Protein AF-A0ABD3BS57-F1 (afdb_monomer_lite)

Foldseek 3Di:
DVVVVVVVVVVPDPDPVVVVVVVPDDDDDDPDDDDDDDDDDDDDDPPPDPDPDDPDPPPPDDAAFPDKDKDWAFQQFWKAFPPPRDIDHSRDIWIKIWTAGPPPDPPDDRIWIWTADPPPRFIWTWDDDDDSYIDTDDRIDTDDPDPPPPPPPPDDDDDDDPDDDDD

Structure (mmCIF, N/CA/C/O backbone):
data_AF-A0ABD3BS57-F1
#
_entry.id   AF-A0ABD3BS57-F1
#
loop_
_atom_site.group_PDB
_atom_site.id
_atom_site.type_symbol
_atom_site.label_atom_id
_atom_site.label_alt_id
_atom_site.label_comp_id
_atom_site.label_asym_id
_atom_site.label_entity_id
_atom_site.label_seq_id
_atom_site.pdbx_PDB_ins_code
_atom_site.Cartn_x
_atom_site.Cartn_y
_atom_site.Cartn_z
_atom_site.o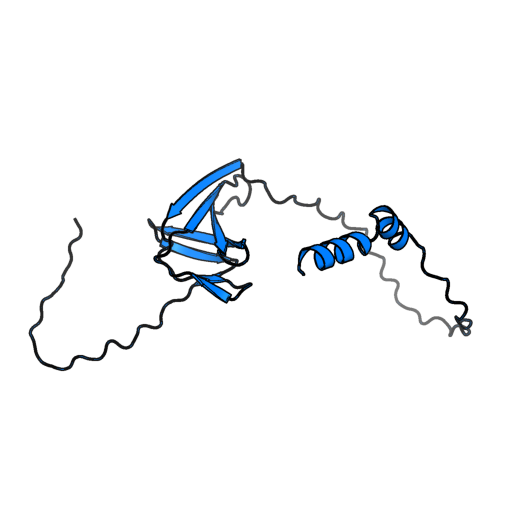ccupancy
_atom_site.B_iso_or_equiv
_atom_site.auth_seq_id
_atom_site.auth_comp_id
_atom_site.auth_asym_id
_atom_site.auth_atom_id
_atom_site.pdbx_PDB_model_num
ATOM 1 N N . MET A 1 1 ? -37.950 -23.819 -14.844 1.00 61.94 1 MET A N 1
ATOM 2 C CA . MET A 1 1 ? -37.320 -24.702 -13.832 1.00 61.94 1 MET A CA 1
ATOM 3 C C . MET A 1 1 ? -36.664 -23.919 -12.693 1.00 61.94 1 MET A C 1
ATOM 5 O O . MET A 1 1 ? -36.865 -24.321 -11.558 1.00 61.94 1 MET A O 1
ATOM 9 N N . LEU A 1 2 ? -35.984 -22.790 -12.949 1.00 64.81 2 LEU A N 1
ATOM 10 C CA . LEU A 1 2 ? -35.309 -21.988 -11.910 1.00 64.81 2 LEU A CA 1
ATOM 11 C C . LEU A 1 2 ? -36.218 -21.403 -10.807 1.00 64.81 2 LEU A C 1
ATOM 13 O O . LEU A 1 2 ? -35.821 -21.381 -9.646 1.00 64.81 2 LEU A O 1
ATOM 17 N N . GLU A 1 3 ? -37.434 -20.954 -11.127 1.00 64.06 3 GLU A N 1
ATOM 18 C CA . GLU A 1 3 ? -38.304 -20.292 -10.134 1.00 64.06 3 GLU A CA 1
ATOM 19 C C . GLU A 1 3 ? -38.760 -21.236 -9.012 1.00 64.06 3 GLU A C 1
ATOM 21 O O . GLU A 1 3 ? -38.748 -20.866 -7.840 1.00 64.06 3 GLU A O 1
ATOM 26 N N . ARG A 1 4 ? -39.049 -22.502 -9.346 1.00 71.88 4 ARG A N 1
ATOM 27 C CA . ARG A 1 4 ? -39.430 -23.524 -8.355 1.00 71.88 4 ARG A CA 1
ATOM 28 C C . ARG A 1 4 ? -38.291 -23.868 -7.394 1.00 71.88 4 ARG A C 1
ATOM 30 O O . ARG A 1 4 ? -38.541 -24.248 -6.253 1.00 71.88 4 ARG A O 1
ATOM 37 N N . GLU A 1 5 ? -37.046 -23.740 -7.839 1.00 69.44 5 GLU A N 1
ATOM 38 C CA . GLU A 1 5 ? -35.872 -24.041 -7.018 1.00 69.44 5 GLU A CA 1
ATOM 39 C C . GLU A 1 5 ? -35.541 -22.894 -6.052 1.00 69.44 5 GLU A C 1
ATOM 41 O O . GLU A 1 5 ? -35.160 -23.126 -4.901 1.00 69.44 5 GLU A O 1
ATOM 46 N N . MET A 1 6 ? -35.787 -21.652 -6.478 1.00 67.69 6 MET A N 1
ATOM 47 C CA . MET A 1 6 ? -35.648 -20.467 -5.631 1.00 67.69 6 MET A CA 1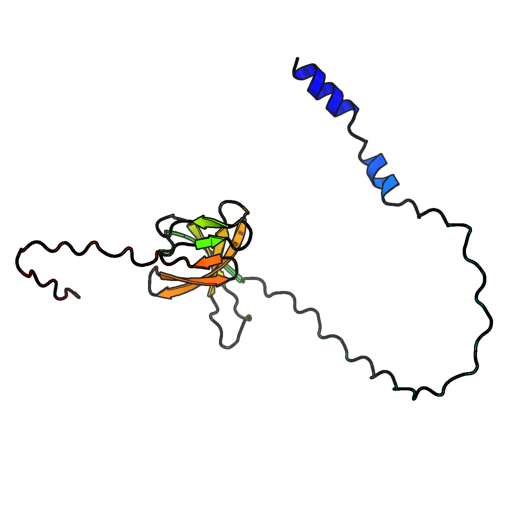
ATOM 48 C C . MET A 1 6 ? -36.701 -20.440 -4.511 1.00 67.69 6 MET A C 1
ATOM 50 O O . MET A 1 6 ? -36.386 -20.118 -3.364 1.00 67.69 6 MET A O 1
ATOM 54 N N . GLU A 1 7 ? -37.933 -20.856 -4.813 1.00 72.00 7 GLU A N 1
ATOM 55 C CA . GLU A 1 7 ? -39.025 -20.927 -3.837 1.00 72.00 7 GLU A CA 1
ATOM 56 C C . GLU A 1 7 ? -38.810 -22.034 -2.791 1.00 72.00 7 GLU A C 1
ATOM 58 O O . GLU A 1 7 ? -39.087 -21.836 -1.604 1.00 72.00 7 GLU A O 1
ATOM 63 N N . ARG A 1 8 ? -38.201 -23.164 -3.187 1.00 72.56 8 ARG A N 1
ATOM 64 C CA . ARG A 1 8 ? -37.806 -24.225 -2.246 1.00 72.56 8 ARG A CA 1
ATOM 65 C C . ARG A 1 8 ? -36.747 -23.738 -1.252 1.00 72.56 8 ARG A C 1
ATOM 67 O O . ARG A 1 8 ? -36.901 -23.937 -0.050 1.00 72.56 8 ARG A O 1
ATOM 74 N N . ARG A 1 9 ? -35.728 -23.010 -1.729 1.00 65.19 9 ARG A N 1
ATOM 75 C CA . ARG A 1 9 ? -34.681 -22.421 -0.870 1.00 65.19 9 ARG A CA 1
ATOM 76 C C . ARG A 1 9 ? -35.212 -21.366 0.100 1.00 65.19 9 ARG A C 1
ATOM 78 O O . ARG A 1 9 ? -34.692 -21.250 1.206 1.00 65.19 9 ARG A O 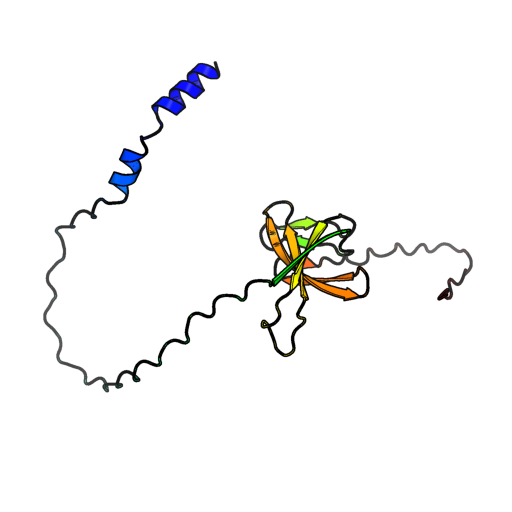1
ATOM 85 N N . ASN A 1 10 ? -36.238 -20.607 -0.285 1.00 65.62 10 ASN A N 1
ATOM 86 C CA . ASN A 1 10 ? -36.851 -19.626 0.612 1.00 65.62 10 ASN A CA 1
ATOM 87 C C . ASN A 1 10 ? -37.720 -20.272 1.703 1.00 65.62 10 ASN A C 1
ATOM 89 O O . ASN A 1 10 ? -37.791 -19.724 2.800 1.00 65.62 10 ASN A O 1
ATOM 93 N N . ARG A 1 11 ? -38.321 -21.445 1.452 1.00 67.81 11 ARG A N 1
ATOM 94 C CA . ARG A 1 11 ? -39.027 -22.230 2.486 1.00 67.81 11 ARG A CA 1
ATOM 95 C C . ARG A 1 11 ? -38.091 -22.910 3.482 1.00 67.81 11 ARG A C 1
ATOM 97 O O . ARG A 1 11 ? -38.467 -23.086 4.634 1.00 67.81 11 ARG A O 1
ATOM 104 N N . GLU A 1 12 ? -36.887 -23.273 3.050 1.00 64.94 12 GLU A N 1
ATOM 105 C CA . GLU A 1 12 ? -35.883 -23.941 3.889 1.00 64.94 12 GLU A CA 1
ATOM 106 C C . GLU A 1 12 ? -35.038 -22.960 4.724 1.00 64.94 12 GLU A C 1
ATOM 108 O O . GLU A 1 12 ? -34.185 -23.393 5.498 1.00 64.94 12 GLU A O 1
ATOM 113 N N . ARG A 1 13 ? -35.255 -21.639 4.611 1.00 62.19 13 ARG A N 1
ATOM 114 C CA . ARG A 1 13 ? -34.547 -20.657 5.442 1.00 62.19 13 ARG A CA 1
ATOM 115 C C . ARG A 1 13 ? -35.076 -20.699 6.881 1.00 62.19 13 ARG A C 1
ATOM 117 O O . ARG A 1 13 ? -36.223 -20.309 7.108 1.00 62.19 13 ARG A O 1
ATOM 124 N N . PRO A 1 14 ? -34.260 -21.111 7.869 1.00 59.12 14 PRO A N 1
ATOM 125 C CA . PRO A 1 14 ? -34.670 -21.052 9.262 1.00 59.12 14 PRO A CA 1
ATOM 126 C C . PRO A 1 14 ? -34.936 -19.594 9.646 1.00 59.12 14 PRO A C 1
ATOM 128 O O . PRO A 1 14 ? -34.143 -18.696 9.354 1.00 59.12 14 PRO A O 1
ATOM 131 N N . SER A 1 15 ? -36.082 -19.356 10.284 1.00 64.75 15 SER A N 1
ATOM 132 C CA . SER A 1 15 ? -36.450 -18.042 10.813 1.00 64.75 15 SER A CA 1
ATOM 133 C C . SER A 1 15 ? -35.339 -17.508 11.721 1.00 64.75 15 SER A C 1
ATOM 135 O O . SER A 1 15 ? -34.775 -18.256 12.520 1.00 64.75 15 SER A O 1
ATOM 137 N N . ALA A 1 16 ? -35.059 -16.202 11.652 1.00 58.75 16 ALA A N 1
ATOM 138 C CA . ALA A 1 16 ? -34.056 -15.530 12.487 1.00 58.75 16 ALA A CA 1
ATOM 139 C C . ALA A 1 16 ? -34.251 -15.789 13.996 1.00 58.75 16 ALA A C 1
ATOM 141 O O . ALA A 1 16 ? -33.296 -15.754 14.768 1.00 58.75 16 ALA A O 1
ATOM 142 N N . ARG A 1 17 ? -35.481 -16.123 14.408 1.00 56.62 17 ARG A N 1
ATOM 143 C CA . ARG A 1 17 ? -35.826 -16.506 15.780 1.00 56.62 17 ARG A CA 1
ATOM 144 C C . ARG A 1 17 ? -35.261 -17.878 16.188 1.00 56.62 17 ARG A C 1
ATOM 146 O O . ARG A 1 17 ? -34.825 -18.029 17.320 1.00 56.62 17 ARG A O 1
ATOM 153 N N . SER A 1 18 ? -35.184 -18.832 15.256 1.00 60.78 18 SER A N 1
ATOM 154 C CA . SER A 1 18 ? -34.654 -20.189 15.483 1.00 60.78 18 SER A CA 1
ATOM 155 C C . SER A 1 18 ? -33.126 -20.213 15.621 1.00 60.78 18 SER A C 1
ATOM 157 O O . SER A 1 18 ? -32.591 -20.980 16.419 1.00 60.78 18 SER A O 1
ATOM 159 N N . LEU A 1 19 ? -32.417 -19.328 14.912 1.00 59.03 19 LEU A N 1
ATOM 160 C CA . LEU A 1 19 ? -30.963 -19.179 15.056 1.00 59.03 19 LEU A CA 1
ATOM 161 C C . LEU A 1 19 ? -30.567 -18.564 16.408 1.00 59.03 19 LEU A C 1
ATOM 163 O O . LEU A 1 19 ? -29.531 -18.919 16.965 1.00 59.03 19 LEU A O 1
ATOM 167 N N . PHE A 1 20 ? -31.397 -17.673 16.957 1.00 58.06 20 PHE A N 1
ATOM 168 C CA . PHE A 1 20 ? -31.132 -17.042 18.251 1.00 58.06 20 PHE A CA 1
ATOM 169 C C . PHE A 1 20 ? -31.304 -18.023 19.424 1.00 58.06 20 PHE A C 1
ATOM 171 O O . PHE A 1 20 ? -30.524 -17.990 20.373 1.00 58.06 20 PHE A O 1
ATOM 178 N N . GLU A 1 21 ? -32.269 -18.941 19.338 1.00 57.12 21 GLU A N 1
ATOM 179 C CA . GLU A 1 21 ? -32.529 -19.976 20.354 1.00 57.12 21 GLU A CA 1
ATOM 180 C C . GLU A 1 21 ? -31.427 -21.055 20.402 1.00 57.12 21 GLU A C 1
ATOM 182 O O . GLU A 1 21 ? -31.052 -21.525 21.480 1.00 57.12 21 GLU A O 1
ATOM 187 N N . ALA A 1 22 ? -30.828 -21.384 19.251 1.00 59.09 22 ALA A N 1
ATOM 188 C CA . ALA A 1 22 ? -29.729 -22.348 19.164 1.00 59.09 22 ALA A CA 1
ATOM 189 C C . ALA A 1 22 ? -28.422 -21.848 19.814 1.00 59.09 22 ALA A C 1
ATOM 191 O O . ALA A 1 22 ? -27.638 -22.651 20.312 1.00 59.09 22 ALA A O 1
ATOM 192 N N . LEU A 1 23 ? -28.193 -20.531 19.848 1.00 60.06 23 LEU A N 1
ATOM 193 C CA . LEU A 1 23 ? -26.978 -19.932 20.419 1.00 60.06 23 LEU A CA 1
ATOM 194 C C . LEU A 1 23 ? -27.027 -19.754 21.945 1.00 60.06 23 LEU A C 1
ATOM 196 O O . LEU A 1 23 ? -25.983 -19.561 22.561 1.00 60.06 23 LEU A O 1
ATOM 200 N N . HIS A 1 24 ? -28.212 -19.832 22.559 1.00 58.88 24 HIS A N 1
ATOM 201 C CA . HIS A 1 24 ? -28.407 -19.561 23.992 1.00 58.88 24 HIS A CA 1
ATOM 202 C C . HIS A 1 24 ? -28.835 -20.790 24.804 1.00 58.88 24 HIS A C 1
ATOM 204 O O . HIS A 1 24 ? -29.165 -20.674 25.984 1.00 58.88 24 HIS A O 1
ATOM 210 N N . SER A 1 25 ? -28.813 -21.976 24.197 1.00 50.12 25 SER A N 1
ATOM 211 C CA . SER A 1 25 ? -29.087 -23.222 24.910 1.00 50.12 25 SER A CA 1
ATOM 212 C C . SER A 1 25 ? -27.858 -23.640 25.735 1.00 50.12 25 SER A C 1
ATOM 214 O O . SER A 1 25 ? -26.778 -23.810 25.164 1.00 50.12 25 SER A O 1
ATOM 216 N N . PRO A 1 26 ? -27.970 -23.817 27.066 1.00 62.12 26 PRO A N 1
ATOM 217 C CA . PRO A 1 26 ? -26.869 -24.338 27.866 1.00 62.12 26 PRO A CA 1
ATOM 218 C C . PRO A 1 26 ? -26.561 -25.787 27.451 1.00 62.12 26 PRO A C 1
ATOM 220 O O . PRO A 1 26 ? -27.486 -26.551 27.160 1.00 62.12 26 PRO A O 1
ATOM 223 N N . PRO A 1 27 ? -25.282 -26.201 27.428 1.00 61.31 27 PRO A N 1
ATOM 224 C CA . PRO A 1 27 ? -24.927 -27.562 27.054 1.00 61.31 27 PRO A CA 1
ATOM 225 C C . PRO A 1 27 ? -25.526 -28.570 28.050 1.00 61.31 27 PRO A C 1
ATOM 227 O O . PRO A 1 27 ? -25.583 -28.290 29.255 1.00 61.31 27 PRO A O 1
ATOM 230 N N . PRO A 1 28 ? -25.954 -29.757 27.585 1.00 55.53 28 PRO A N 1
ATOM 231 C CA . PRO A 1 28 ? -26.477 -30.788 28.468 1.00 55.53 28 PRO A CA 1
ATOM 232 C C . PRO A 1 28 ? -25.402 -31.211 29.476 1.00 55.53 28 PRO A C 1
ATOM 234 O O . PRO A 1 28 ? -24.265 -31.525 29.118 1.00 55.53 28 PRO A O 1
ATOM 237 N N . ARG A 1 29 ? -25.766 -31.219 30.764 1.00 52.78 29 ARG A N 1
ATOM 238 C CA . ARG A 1 29 ? -24.913 -31.748 31.834 1.00 52.78 29 ARG A CA 1
ATOM 239 C C . ARG A 1 29 ? -24.688 -33.237 31.599 1.00 52.78 29 ARG A C 1
ATOM 241 O O . ARG A 1 29 ? -25.622 -34.027 31.670 1.00 52.78 29 ARG A O 1
ATOM 248 N N . ASN A 1 30 ? -23.437 -33.599 31.355 1.00 49.47 30 ASN A N 1
ATOM 249 C CA . ASN A 1 30 ? -22.989 -34.975 31.199 1.00 49.47 30 ASN A CA 1
ATOM 250 C C . ASN A 1 30 ? -23.008 -35.696 32.570 1.00 49.47 30 ASN A C 1
ATOM 252 O O . ASN A 1 30 ? -22.286 -35.265 33.475 1.00 49.47 30 ASN A O 1
ATOM 256 N N . PRO A 1 31 ? -23.810 -36.758 32.780 1.00 52.06 31 PRO A N 1
ATOM 257 C CA . PRO A 1 31 ? -23.892 -37.455 34.058 1.00 52.06 31 PRO A CA 1
ATOM 258 C C . PRO A 1 31 ? -22.871 -38.598 34.115 1.00 52.06 31 PRO A C 1
ATOM 260 O O . PRO A 1 31 ? -23.240 -39.764 34.175 1.00 52.06 31 PRO A O 1
ATOM 263 N N . ALA A 1 32 ? -21.577 -38.280 34.076 1.00 55.12 32 ALA A N 1
ATOM 264 C CA . ALA A 1 32 ? -20.520 -39.253 34.358 1.00 55.12 32 ALA A CA 1
ATOM 265 C C . ALA A 1 32 ? -19.175 -38.548 34.587 1.00 55.12 32 ALA A C 1
ATOM 267 O O . ALA A 1 32 ? -18.366 -38.414 33.673 1.00 55.12 32 ALA A O 1
ATOM 268 N N . GLN A 1 33 ? -18.902 -38.123 35.822 1.00 54.06 33 GLN A N 1
ATOM 269 C CA . GLN A 1 33 ? -17.517 -37.978 36.272 1.00 54.06 33 GLN A CA 1
ATOM 270 C C . GLN A 1 33 ? -17.288 -38.857 37.507 1.00 54.06 33 GLN A C 1
ATOM 272 O O . GLN A 1 33 ? -18.015 -38.719 38.495 1.00 54.06 33 GLN A O 1
ATOM 277 N N . PRO A 1 34 ? -16.315 -39.785 37.470 1.00 51.56 34 PRO A N 1
ATOM 278 C CA . PRO A 1 34 ? -15.960 -40.592 38.627 1.00 51.56 34 PRO A CA 1
ATOM 279 C C . PRO A 1 34 ? -15.277 -39.740 39.706 1.00 51.56 34 PRO A C 1
ATOM 281 O O . PRO A 1 34 ? -14.530 -38.805 39.421 1.00 51.56 34 PRO A O 1
ATOM 284 N N . ARG A 1 35 ? -15.560 -40.087 40.968 1.00 58.47 35 ARG A N 1
ATOM 285 C CA . ARG A 1 35 ? -15.052 -39.432 42.183 1.00 58.47 35 ARG A CA 1
ATOM 286 C C . ARG A 1 35 ? -13.520 -39.264 42.173 1.00 58.47 35 ARG A C 1
ATOM 288 O O . ARG A 1 35 ? -12.818 -40.198 41.779 1.00 58.47 35 ARG A O 1
ATOM 295 N N . PRO A 1 36 ? -12.982 -38.151 42.705 1.00 50.16 36 PRO A N 1
ATOM 296 C CA . PRO A 1 36 ? -11.545 -38.001 42.901 1.00 50.16 36 PRO A CA 1
ATOM 297 C C . PRO A 1 36 ? -11.030 -38.969 43.981 1.00 50.16 36 PRO A C 1
ATOM 299 O O . PRO A 1 36 ? -11.643 -39.136 45.037 1.00 50.16 36 PRO A O 1
ATOM 302 N N . ARG A 1 37 ? -9.894 -39.616 43.692 1.00 60.47 37 ARG A N 1
ATOM 303 C CA . ARG A 1 37 ? -9.143 -40.488 44.612 1.00 60.47 37 ARG A CA 1
ATOM 304 C C . ARG A 1 37 ? -8.463 -39.683 45.739 1.00 60.47 37 ARG A C 1
ATOM 306 O O . ARG A 1 37 ? -8.250 -38.480 45.579 1.00 60.47 37 ARG A O 1
ATOM 313 N N . PRO A 1 38 ? -8.115 -40.331 46.869 1.00 47.34 38 PRO A N 1
ATOM 314 C CA . PRO A 1 38 ? -7.515 -39.657 48.016 1.00 47.34 38 PRO A CA 1
ATOM 315 C C . PRO A 1 38 ? -6.118 -39.097 47.711 1.00 47.34 38 PRO A C 1
ATOM 317 O O . PRO A 1 38 ? -5.336 -39.690 46.970 1.00 47.34 38 PRO A O 1
ATOM 320 N N . ARG A 1 39 ? -5.851 -37.923 48.295 1.00 48.78 39 ARG A N 1
ATOM 321 C CA . ARG A 1 39 ? -4.626 -37.120 48.176 1.00 48.78 39 ARG A CA 1
ATOM 322 C C . ARG A 1 39 ? -3.404 -37.844 48.755 1.00 48.78 39 ARG A C 1
ATOM 324 O O . ARG A 1 39 ? -3.457 -38.323 49.883 1.00 48.78 39 ARG A O 1
ATOM 331 N N . ASN A 1 40 ? -2.291 -37.805 48.025 1.00 53.94 40 ASN A N 1
ATOM 332 C CA . ASN A 1 40 ? -0.948 -37.994 48.584 1.00 53.94 40 ASN A CA 1
ATOM 333 C C . ASN A 1 40 ? -0.557 -36.788 49.473 1.00 53.94 40 ASN A C 1
ATOM 335 O O . ASN A 1 40 ? -1.100 -35.694 49.272 1.00 53.94 40 ASN A O 1
ATOM 339 N N . PRO A 1 41 ? 0.358 -36.960 50.449 1.00 59.34 41 PRO A N 1
ATOM 340 C CA .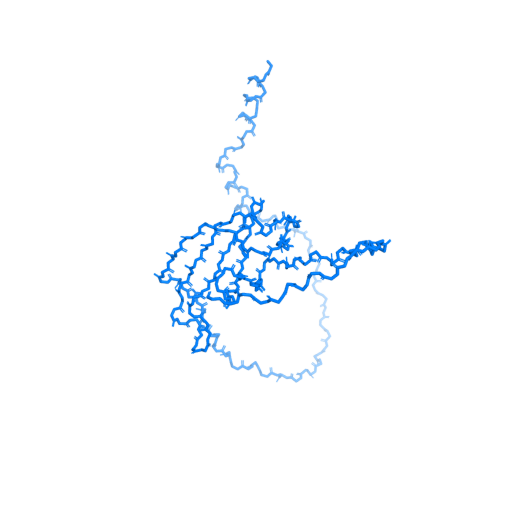 PRO A 1 41 ? 0.773 -35.894 51.362 1.00 59.34 41 PRO A CA 1
ATOM 341 C C . PRO A 1 41 ? 1.542 -34.767 50.643 1.00 59.34 41 PRO A C 1
ATOM 343 O O . PRO A 1 41 ? 2.104 -34.990 49.568 1.00 59.34 41 PRO A O 1
ATOM 346 N N . PRO A 1 42 ? 1.555 -33.546 51.212 1.00 51.47 42 PRO A N 1
ATOM 347 C CA . PRO A 1 42 ? 2.028 -32.354 50.521 1.00 51.47 42 PRO A CA 1
ATOM 348 C C . PRO A 1 42 ? 3.552 -32.346 50.378 1.00 51.47 42 PRO A C 1
ATOM 350 O O . PRO A 1 42 ? 4.286 -32.322 51.363 1.00 51.47 42 PRO A O 1
ATOM 353 N N . THR A 1 43 ? 4.027 -32.301 49.135 1.00 55.16 43 THR A N 1
ATOM 354 C CA . THR A 1 43 ? 5.378 -31.840 48.812 1.00 55.16 43 THR A CA 1
ATOM 355 C C . THR A 1 43 ? 5.430 -30.333 49.044 1.00 55.16 43 THR A C 1
ATOM 357 O O . THR A 1 43 ? 4.642 -29.585 48.467 1.00 55.16 43 THR A O 1
ATOM 360 N N . THR A 1 44 ? 6.343 -29.891 49.904 1.00 53.38 44 THR A N 1
ATOM 361 C CA . THR A 1 44 ? 6.604 -28.482 50.208 1.00 53.38 44 THR A CA 1
ATOM 362 C C . THR A 1 44 ? 7.118 -27.772 48.954 1.00 53.38 44 THR A C 1
ATOM 364 O O . THR A 1 44 ? 8.311 -27.774 48.668 1.00 53.38 44 THR A O 1
ATOM 367 N N . VAL A 1 45 ? 6.212 -27.191 48.169 1.00 58.47 45 VAL A N 1
ATOM 368 C CA . VAL A 1 45 ? 6.567 -26.246 47.105 1.00 58.47 45 VAL A CA 1
ATOM 369 C C . VAL A 1 45 ? 6.857 -24.890 47.752 1.00 58.47 45 VAL A C 1
ATOM 371 O O . VAL A 1 45 ? 6.045 -24.431 48.561 1.00 58.47 45 VAL A O 1
ATOM 374 N N . PRO A 1 46 ? 7.981 -24.228 47.428 1.00 53.44 46 PRO A N 1
ATOM 375 C CA . PRO A 1 46 ? 8.217 -22.868 47.879 1.00 53.44 46 PRO A CA 1
ATOM 376 C C . PRO A 1 46 ? 7.113 -21.971 47.314 1.00 53.44 46 PRO A C 1
ATOM 378 O O . PRO A 1 46 ? 6.903 -21.899 46.104 1.00 53.44 46 PRO A O 1
ATOM 381 N N . VAL A 1 47 ? 6.379 -21.309 48.207 1.00 52.09 47 VAL A N 1
ATOM 382 C CA . VAL A 1 47 ? 5.363 -20.319 47.851 1.00 52.09 47 VAL A CA 1
ATOM 383 C C . VAL A 1 47 ? 6.087 -19.120 47.247 1.00 52.09 47 VAL A C 1
ATOM 385 O O . VAL A 1 47 ? 6.606 -18.263 47.959 1.00 52.09 47 VAL A O 1
ATOM 388 N N . THR A 1 48 ? 6.150 -19.060 45.920 1.00 54.53 48 THR A N 1
ATOM 389 C CA . THR A 1 48 ? 6.441 -17.812 45.218 1.00 54.53 48 THR A CA 1
ATOM 390 C C . THR A 1 48 ? 5.232 -16.906 45.425 1.00 54.53 48 THR A C 1
ATOM 392 O O . THR A 1 48 ? 4.147 -17.181 44.914 1.00 54.53 48 THR A O 1
ATOM 395 N N . LEU A 1 49 ? 5.400 -15.863 46.239 1.00 54.88 49 LEU A N 1
ATOM 396 C CA . LEU A 1 49 ? 4.406 -14.804 46.397 1.00 54.88 49 LEU A CA 1
ATOM 397 C C . LEU A 1 49 ? 4.000 -14.292 45.002 1.00 54.88 49 LEU A C 1
ATOM 399 O O . LEU A 1 49 ? 4.890 -13.977 44.205 1.00 54.88 49 LEU A O 1
ATOM 403 N N . PRO A 1 50 ? 2.697 -14.208 44.674 1.00 50.75 50 PRO A N 1
ATOM 404 C CA . PRO A 1 50 ? 2.272 -13.583 43.434 1.00 50.75 50 PRO A CA 1
ATOM 405 C C . PRO A 1 50 ? 2.736 -12.127 43.458 1.00 50.75 50 PRO A C 1
ATOM 407 O O . PRO A 1 50 ? 2.398 -11.368 44.367 1.00 50.75 50 PRO A O 1
ATOM 410 N N . ASN A 1 51 ? 3.557 -11.771 42.470 1.00 63.34 51 ASN A N 1
ATOM 411 C CA . ASN A 1 51 ? 4.001 -10.407 42.223 1.00 63.34 51 ASN A CA 1
ATOM 412 C C . ASN A 1 51 ? 2.760 -9.488 42.248 1.00 63.34 51 ASN A C 1
ATOM 414 O O . ASN A 1 51 ? 1.797 -9.807 41.540 1.00 63.34 51 ASN A O 1
ATOM 418 N N . PRO A 1 52 ? 2.711 -8.426 43.078 1.00 60.06 52 PRO A N 1
ATOM 419 C CA . PRO A 1 52 ? 1.557 -7.537 43.136 1.00 60.06 52 PRO A CA 1
ATOM 420 C C . PRO A 1 52 ? 1.214 -7.078 41.723 1.00 60.06 52 PRO A C 1
ATOM 422 O O . PRO A 1 52 ? 2.084 -6.599 40.997 1.00 60.06 52 PRO A O 1
ATOM 425 N N . ALA A 1 53 ? -0.043 -7.318 41.339 1.00 57.78 53 ALA A N 1
ATOM 426 C CA . ALA A 1 53 ? -0.574 -7.113 40.002 1.00 57.78 53 ALA A CA 1
ATOM 427 C C . ALA A 1 53 ? -0.084 -5.781 39.431 1.00 57.78 53 ALA A C 1
ATOM 429 O O . ALA A 1 53 ? -0.530 -4.707 39.834 1.00 57.78 53 ALA A O 1
ATOM 430 N N . GLN A 1 54 ? 0.868 -5.870 38.506 1.00 63.72 54 GLN A N 1
ATOM 431 C CA . GLN A 1 54 ? 1.332 -4.723 37.754 1.00 63.72 54 GLN A CA 1
ATOM 432 C C . GLN A 1 54 ? 0.109 -4.211 36.976 1.00 63.72 54 GLN A C 1
ATOM 434 O O . GLN A 1 54 ? -0.490 -5.002 36.238 1.00 63.72 54 GLN A O 1
ATOM 439 N N . PRO A 1 55 ? -0.332 -2.954 37.167 1.00 65.19 55 PRO A N 1
ATOM 440 C CA . PRO A 1 55 ? -1.478 -2.438 36.438 1.00 65.19 55 PRO A CA 1
ATOM 441 C C . PRO A 1 55 ? -1.179 -2.557 34.947 1.00 65.19 55 PRO A C 1
ATOM 443 O O . PRO A 1 55 ? -0.161 -2.057 34.464 1.00 65.19 55 PRO A O 1
ATOM 446 N N . SER A 1 56 ? -2.039 -3.284 34.232 1.00 64.62 56 SER A N 1
ATOM 447 C CA . SER A 1 56 ? -1.926 -3.428 32.787 1.00 64.62 56 SER A CA 1
ATOM 448 C C . SER A 1 56 ? -1.885 -2.025 32.177 1.00 64.62 56 SER A C 1
ATOM 450 O O . SER A 1 56 ? -2.715 -1.191 32.561 1.00 64.62 56 SER A O 1
ATOM 452 N N . PRO A 1 57 ? -0.936 -1.721 31.272 1.00 65.88 57 PRO A N 1
ATOM 453 C CA . PRO A 1 57 ? -0.935 -0.429 30.610 1.00 65.88 57 PRO A CA 1
ATOM 454 C C . PRO A 1 57 ? -2.304 -0.225 29.947 1.00 65.88 57 PRO A C 1
ATOM 456 O O . PRO A 1 57 ? -2.866 -1.189 29.412 1.00 65.88 57 PRO A O 1
ATOM 459 N N . PRO A 1 58 ? -2.872 0.992 30.015 1.00 61.22 58 PRO A N 1
ATOM 460 C CA . PRO A 1 58 ? -4.172 1.255 29.422 1.00 61.22 58 PRO A CA 1
ATOM 461 C C . PRO A 1 58 ? -4.144 0.852 27.944 1.00 61.22 58 PRO A C 1
ATOM 463 O O . PRO A 1 58 ? -3.107 1.033 27.292 1.00 61.22 58 PRO A O 1
ATOM 466 N N . PRO A 1 59 ? -5.251 0.309 27.407 1.00 54.31 59 PRO A N 1
ATOM 467 C CA . PRO A 1 59 ? -5.329 -0.069 26.006 1.00 54.31 59 PRO A CA 1
ATOM 468 C C . PRO A 1 59 ? -4.963 1.147 25.158 1.00 54.31 59 PRO A C 1
ATOM 470 O O . PRO A 1 59 ? -5.665 2.160 25.145 1.00 54.31 59 PRO A O 1
ATOM 473 N N . GLN A 1 60 ? -3.816 1.065 24.487 1.00 60.34 60 GLN A N 1
ATOM 474 C CA . GLN A 1 60 ? -3.406 2.080 23.534 1.00 60.34 60 GLN A CA 1
ATOM 475 C C . GLN A 1 60 ? -4.311 1.913 22.320 1.00 60.34 60 GLN A C 1
ATOM 477 O O . GLN A 1 60 ? -4.069 1.070 21.460 1.00 60.34 60 GLN A O 1
ATOM 482 N N . ASN A 1 61 ? -5.405 2.675 22.286 1.00 58.91 61 ASN A N 1
ATOM 483 C CA . ASN A 1 61 ? -6.220 2.769 21.085 1.00 58.91 61 ASN A CA 1
ATOM 484 C C . ASN A 1 61 ? -5.297 3.174 19.929 1.00 58.91 61 ASN A C 1
ATOM 486 O O . ASN A 1 61 ? -4.535 4.138 20.087 1.00 58.91 61 ASN A O 1
ATOM 490 N N . PRO A 1 62 ? -5.331 2.461 18.788 1.00 61.53 62 PRO A N 1
ATOM 491 C CA . PRO A 1 62 ? -4.512 2.838 17.655 1.00 61.53 62 PRO A CA 1
ATOM 492 C C . PRO A 1 62 ? -4.856 4.287 17.281 1.00 61.53 62 PRO A C 1
ATOM 494 O O . PRO A 1 62 ? -6.038 4.641 17.211 1.00 61.53 62 PRO A O 1
ATOM 497 N N . PRO A 1 63 ? -3.852 5.157 17.093 1.00 67.19 63 PRO A N 1
ATOM 498 C CA . PRO A 1 63 ? -4.093 6.560 16.798 1.00 67.19 63 PRO A CA 1
ATOM 499 C C . PRO A 1 63 ? -4.908 6.673 15.511 1.00 67.19 63 PRO A C 1
ATOM 501 O O . PRO A 1 63 ? -4.551 6.101 14.485 1.00 67.19 63 PRO A O 1
ATOM 504 N N . THR A 1 64 ? -6.006 7.420 15.554 1.00 73.44 64 THR A N 1
ATOM 505 C CA . THR A 1 64 ? -6.832 7.680 14.376 1.00 73.44 64 THR A CA 1
ATOM 506 C C . THR A 1 64 ? -6.148 8.705 13.471 1.00 73.44 64 THR A C 1
ATOM 508 O O . THR A 1 64 ? -5.617 9.703 13.976 1.00 73.44 64 THR A O 1
ATOM 511 N N . PRO A 1 65 ? -6.157 8.512 12.142 1.00 77.88 65 PRO A N 1
ATOM 512 C CA . PRO A 1 65 ? -5.617 9.508 11.231 1.00 77.88 65 PRO A CA 1
ATOM 513 C C . PRO A 1 65 ? -6.458 10.788 11.286 1.00 77.88 65 PRO A C 1
ATOM 515 O O . PRO A 1 65 ? -7.684 10.728 11.302 1.00 77.88 65 PRO A O 1
ATOM 518 N N . ILE A 1 66 ? -5.802 11.949 11.293 1.00 78.62 66 ILE A N 1
ATOM 519 C CA . ILE A 1 66 ? -6.492 13.254 11.337 1.00 78.62 66 ILE A CA 1
ATOM 520 C C . ILE A 1 66 ? -6.824 13.760 9.929 1.00 78.62 66 ILE A C 1
ATOM 522 O O . ILE A 1 66 ? -7.785 14.495 9.732 1.00 78.62 66 ILE A O 1
ATOM 526 N N . CYS A 1 67 ? -6.035 13.364 8.930 1.00 80.12 67 CYS A N 1
ATOM 527 C CA . CYS A 1 67 ? -6.259 13.739 7.540 1.00 80.12 67 CYS A CA 1
ATOM 528 C C . CYS A 1 67 ? -6.029 12.538 6.630 1.00 80.12 67 CYS A C 1
ATOM 530 O O . CYS A 1 67 ? -5.093 11.761 6.847 1.00 80.12 67 CYS A O 1
ATOM 532 N N . VAL A 1 68 ? -6.875 12.419 5.606 1.00 88.62 68 VAL A N 1
ATOM 533 C CA . VAL A 1 68 ? -6.791 11.384 4.580 1.00 88.62 68 VAL A CA 1
ATOM 534 C C . VAL A 1 68 ? -6.823 12.042 3.204 1.00 88.62 68 VAL A C 1
ATOM 536 O O . VAL A 1 68 ? -7.684 12.877 2.932 1.00 88.62 68 VAL A O 1
ATOM 539 N N . ARG A 1 69 ? -5.881 11.679 2.332 1.00 88.50 69 ARG A N 1
ATOM 540 C CA . ARG A 1 69 ? -5.867 12.089 0.921 1.00 88.50 69 ARG A CA 1
ATOM 541 C C . ARG A 1 69 ? -5.803 10.867 0.023 1.00 88.50 69 ARG A C 1
ATOM 543 O O . ARG A 1 69 ? -5.046 9.946 0.307 1.00 88.50 69 ARG A O 1
ATOM 550 N N . TYR A 1 70 ? -6.540 10.907 -1.077 1.00 91.69 70 TYR A N 1
ATOM 551 C CA . TYR A 1 70 ? -6.570 9.840 -2.070 1.00 91.69 70 TYR A CA 1
ATOM 552 C C . TYR A 1 70 ? -5.897 10.312 -3.349 1.00 91.69 70 TYR A C 1
ATOM 554 O O . TYR A 1 70 ? -6.132 11.428 -3.810 1.00 91.69 70 TYR A O 1
ATOM 562 N N . LEU A 1 71 ? -5.057 9.458 -3.919 1.00 92.25 71 LEU A N 1
ATOM 563 C CA . LEU A 1 71 ? -4.389 9.705 -5.185 1.00 92.25 71 LEU A CA 1
ATOM 564 C C . LEU A 1 71 ? -4.427 8.435 -6.018 1.00 92.25 71 LEU A C 1
ATOM 566 O O . LEU A 1 71 ? -4.126 7.362 -5.508 1.00 92.25 71 LEU A O 1
ATOM 570 N N . ARG A 1 72 ? -4.748 8.557 -7.300 1.00 92.75 72 ARG A N 1
ATOM 571 C CA . ARG A 1 72 ? -4.695 7.440 -8.236 1.00 92.75 72 ARG A CA 1
ATOM 572 C C . ARG A 1 72 ? -3.466 7.590 -9.121 1.00 92.75 72 ARG A C 1
ATOM 574 O O . ARG A 1 72 ? -3.328 8.616 -9.780 1.00 92.75 72 ARG A O 1
ATOM 581 N N . ARG A 1 73 ? -2.551 6.620 -9.071 1.00 91.25 73 ARG A N 1
ATOM 582 C CA . ARG A 1 73 ? -1.313 6.627 -9.869 1.00 91.25 73 ARG A CA 1
ATOM 583 C C . ARG A 1 73 ? -0.637 5.254 -9.905 1.00 91.25 73 ARG A C 1
ATOM 585 O O . ARG A 1 73 ? -0.922 4.440 -9.024 1.00 91.25 73 ARG A O 1
ATOM 592 N N . PRO A 1 74 ? 0.268 4.996 -10.866 1.00 90.81 74 PRO A N 1
ATOM 593 C CA . PRO A 1 74 ? 1.140 3.828 -10.811 1.00 90.81 74 PRO A CA 1
ATOM 594 C C . PRO A 1 74 ? 2.113 3.911 -9.628 1.00 90.81 74 PRO A C 1
ATOM 596 O O . PRO A 1 74 ? 2.541 5.000 -9.230 1.00 90.81 74 PRO A O 1
ATOM 599 N N . VAL A 1 75 ? 2.446 2.749 -9.063 1.00 87.50 75 VAL A N 1
ATOM 600 C CA . VAL A 1 75 ? 3.387 2.618 -7.935 1.00 87.50 75 VAL A CA 1
ATOM 601 C C . VAL A 1 75 ? 4.833 2.477 -8.426 1.00 87.50 75 VAL A C 1
ATOM 603 O O . VAL A 1 75 ? 5.767 2.760 -7.681 1.00 87.50 75 VAL A O 1
ATOM 606 N N . GLY A 1 76 ? 5.013 2.064 -9.686 1.00 87.94 76 GLY A N 1
ATOM 607 C CA . GLY A 1 76 ? 6.319 1.892 -10.324 1.00 87.94 76 GLY A CA 1
ATOM 608 C C . GLY A 1 76 ? 7.078 0.638 -9.888 1.00 87.94 76 GLY A C 1
ATOM 609 O O . GLY A 1 76 ? 8.219 0.463 -10.295 1.00 87.94 76 GLY A O 1
ATOM 610 N N . ILE A 1 77 ? 6.465 -0.220 -9.068 1.00 89.31 77 ILE A N 1
ATOM 611 C CA . ILE A 1 77 ? 7.045 -1.471 -8.572 1.00 89.31 77 ILE A CA 1
ATOM 612 C C . ILE A 1 77 ? 6.007 -2.588 -8.647 1.00 89.31 77 ILE A C 1
ATOM 614 O O . ILE A 1 77 ? 4.831 -2.343 -8.371 1.00 89.31 77 ILE A O 1
ATOM 618 N N . ASP A 1 78 ? 6.433 -3.795 -9.005 1.00 92.12 78 ASP A N 1
ATOM 619 C CA . ASP A 1 78 ? 5.548 -4.955 -8.998 1.00 92.12 78 ASP A CA 1
ATOM 620 C C . ASP A 1 78 ? 5.273 -5.386 -7.554 1.00 92.12 78 ASP A C 1
ATOM 622 O O . ASP A 1 78 ? 6.176 -5.482 -6.716 1.00 92.12 78 ASP A O 1
ATOM 626 N N . LEU A 1 79 ? 3.998 -5.620 -7.252 1.00 93.38 79 LEU A N 1
ATOM 627 C CA . LEU A 1 79 ? 3.518 -5.947 -5.914 1.00 93.38 79 LEU A CA 1
ATOM 628 C C . LEU A 1 79 ? 2.869 -7.326 -5.920 1.00 93.38 79 LEU A C 1
ATOM 630 O O . LEU A 1 79 ? 1.952 -7.586 -6.696 1.00 93.38 79 LEU A O 1
ATOM 634 N N . ILE A 1 80 ? 3.287 -8.191 -5.002 1.00 94.94 80 ILE A N 1
ATOM 635 C CA . ILE A 1 80 ? 2.643 -9.483 -4.753 1.00 94.94 80 ILE A CA 1
ATOM 636 C C . ILE A 1 80 ? 1.938 -9.419 -3.405 1.00 94.94 80 ILE A C 1
ATOM 638 O O . ILE A 1 80 ? 2.547 -9.107 -2.384 1.00 94.94 80 ILE A O 1
ATOM 642 N N . CYS A 1 81 ? 0.640 -9.714 -3.389 1.00 95.50 81 CYS A N 1
ATOM 643 C CA . CYS A 1 81 ? -0.131 -9.763 -2.153 1.00 95.50 81 CYS A CA 1
ATOM 644 C C . CYS A 1 81 ? 0.344 -10.904 -1.245 1.00 95.50 81 CYS A C 1
ATOM 646 O O . CYS A 1 81 ? 0.224 -12.065 -1.630 1.00 95.50 81 CYS A O 1
ATOM 648 N N . ASN A 1 82 ? 0.727 -10.621 0.002 1.00 95.94 82 ASN A N 1
ATOM 649 C CA . ASN A 1 82 ? 1.152 -11.689 0.917 1.00 95.94 82 ASN A CA 1
ATOM 650 C C . ASN A 1 82 ? -0.013 -12.610 1.329 1.00 95.94 82 ASN A C 1
ATOM 652 O O . ASN A 1 82 ? 0.202 -13.767 1.681 1.00 95.94 82 ASN A O 1
ATOM 656 N N . ARG A 1 83 ? -1.256 -12.114 1.254 1.00 95.88 83 ARG A N 1
ATOM 657 C CA . ARG A 1 83 ? -2.461 -12.851 1.656 1.00 95.88 83 ARG A CA 1
ATOM 658 C C . ARG A 1 83 ? -3.042 -13.746 0.565 1.00 95.88 83 ARG A C 1
ATOM 660 O O . ARG A 1 83 ? -3.431 -14.870 0.854 1.00 95.88 83 ARG A O 1
ATOM 667 N N . CYS A 1 84 ? -3.169 -13.241 -0.662 1.00 95.88 84 CYS A N 1
ATOM 668 C CA . CYS A 1 84 ? -3.819 -13.974 -1.759 1.00 95.88 84 CYS A CA 1
ATOM 669 C C . CYS A 1 84 ? -2.900 -14.266 -2.949 1.00 95.88 84 CYS A C 1
ATOM 671 O O . CYS A 1 84 ? -3.376 -14.792 -3.949 1.00 95.88 84 CYS A O 1
ATOM 673 N N . GLN A 1 85 ? -1.618 -13.896 -2.863 1.00 95.62 85 GLN A N 1
ATOM 674 C CA . GLN A 1 85 ? -0.616 -14.090 -3.919 1.00 95.62 85 GLN A CA 1
ATOM 675 C C . GLN A 1 85 ? -0.981 -13.438 -5.265 1.00 95.62 85 GLN A C 1
ATOM 677 O O . GLN A 1 85 ? -0.399 -13.746 -6.300 1.00 95.62 85 GLN A O 1
ATOM 682 N N . HIS A 1 86 ? -1.934 -12.501 -5.269 1.00 95.50 86 HIS A N 1
ATOM 683 C CA . HIS A 1 86 ? -2.280 -11.742 -6.462 1.00 95.50 86 HIS A CA 1
ATOM 684 C C . HIS A 1 86 ? -1.138 -10.795 -6.840 1.00 95.50 86 HIS A C 1
ATOM 686 O O . HIS A 1 86 ? -0.710 -9.981 -6.017 1.00 95.50 86 HIS A O 1
ATOM 692 N N . HIS A 1 87 ? -0.684 -10.907 -8.087 1.00 94.62 87 HIS A N 1
ATOM 693 C CA . HIS A 1 87 ? 0.344 -10.061 -8.675 1.00 94.62 87 HIS A CA 1
ATOM 694 C C . HIS A 1 87 ? -0.270 -8.796 -9.280 1.00 94.62 87 HIS A C 1
ATOM 696 O O . HIS A 1 87 ? -1.211 -8.861 -10.073 1.00 94.62 87 HIS A O 1
ATOM 702 N N . VAL A 1 88 ? 0.291 -7.646 -8.921 1.00 93.50 88 VAL A N 1
ATOM 703 C CA . VAL A 1 88 ? -0.099 -6.329 -9.415 1.00 93.50 88 VAL A CA 1
ATOM 704 C C . VAL A 1 88 ? 1.115 -5.685 -10.090 1.00 93.50 88 VAL A C 1
ATOM 706 O O . VAL A 1 88 ? 2.065 -5.334 -9.390 1.00 93.50 88 VAL A O 1
ATOM 709 N N . PRO A 1 89 ? 1.082 -5.493 -11.422 1.00 92.56 89 PRO A N 1
ATOM 710 C CA . PRO A 1 89 ? 2.172 -4.852 -12.151 1.00 92.56 89 PRO A CA 1
ATOM 711 C C . PRO A 1 89 ? 2.395 -3.406 -11.696 1.00 92.56 89 PRO A C 1
ATOM 713 O O . PRO A 1 89 ? 1.431 -2.672 -11.470 1.00 92.56 89 PRO A O 1
ATOM 716 N N . GLY A 1 90 ? 3.642 -2.943 -11.650 1.00 89.44 90 GLY A N 1
ATOM 717 C CA . GLY A 1 90 ? 4.003 -1.601 -11.189 1.00 89.44 90 GLY A CA 1
ATOM 718 C C . GLY A 1 90 ? 3.496 -0.465 -12.074 1.00 89.44 90 GLY A C 1
ATOM 719 O O . GLY A 1 90 ? 3.303 0.656 -11.595 1.00 89.44 90 GLY A O 1
ATOM 720 N N . SER A 1 91 ? 3.211 -0.760 -13.344 1.00 90.12 91 SER A N 1
ATOM 721 C CA . SER A 1 91 ? 2.554 0.151 -14.288 1.00 90.12 91 SER A CA 1
ATOM 722 C C . SER A 1 91 ? 1.052 0.314 -14.029 1.00 90.12 91 SER A C 1
ATOM 724 O O . SER A 1 91 ? 0.429 1.231 -14.567 1.00 90.12 91 SER A O 1
ATOM 726 N N . ARG A 1 92 ? 0.446 -0.545 -13.200 1.00 92.56 92 ARG A N 1
ATOM 727 C CA . ARG A 1 92 ? -0.980 -0.482 -12.883 1.00 92.56 92 ARG A CA 1
ATOM 728 C C . ARG A 1 92 ? -1.268 0.691 -11.955 1.00 92.56 92 ARG A C 1
ATOM 730 O O . ARG A 1 92 ? -0.650 0.848 -10.905 1.00 92.56 92 ARG A O 1
ATOM 737 N N . GLU A 1 93 ? -2.273 1.485 -12.308 1.00 93.06 93 GLU A N 1
ATOM 738 C CA . GLU A 1 93 ? -2.777 2.524 -11.415 1.00 93.06 93 GLU A CA 1
ATOM 739 C C . GLU A 1 93 ? -3.491 1.924 -10.206 1.00 93.06 93 GLU A C 1
ATOM 741 O O . GLU A 1 93 ? -4.442 1.153 -10.357 1.00 93.06 93 GLU A O 1
ATOM 746 N N . LEU A 1 94 ? -3.083 2.354 -9.014 1.00 93.06 94 LEU A N 1
ATOM 747 C CA . LEU A 1 94 ? -3.735 2.009 -7.759 1.00 93.06 94 LEU A CA 1
ATOM 748 C C . LEU A 1 94 ? -4.219 3.265 -7.042 1.00 93.06 94 LEU A C 1
ATOM 750 O O . LEU A 1 94 ? -3.681 4.363 -7.217 1.00 93.06 94 LEU A O 1
ATOM 754 N N . TRP A 1 95 ? -5.236 3.087 -6.200 1.00 94.62 95 TRP A N 1
ATOM 755 C CA . TRP A 1 95 ? -5.620 4.093 -5.221 1.00 94.62 95 TRP A CA 1
ATOM 756 C C . TRP A 1 95 ? -4.637 4.059 -4.055 1.00 94.62 95 TRP A C 1
ATOM 758 O O . TRP A 1 95 ? -4.461 3.035 -3.393 1.00 94.62 95 TRP A O 1
ATOM 768 N N . ILE A 1 96 ? -3.994 5.195 -3.822 1.00 93.31 96 ILE A N 1
ATOM 769 C CA . ILE A 1 96 ? -3.029 5.417 -2.757 1.00 93.31 96 ILE A CA 1
ATOM 770 C C . ILE A 1 96 ? -3.648 6.379 -1.753 1.00 93.31 96 ILE A C 1
ATOM 772 O O . ILE A 1 96 ? -3.995 7.516 -2.081 1.00 93.31 96 ILE A O 1
ATOM 776 N N . THR A 1 97 ? -3.755 5.912 -0.520 1.00 94.06 97 THR A N 1
ATOM 777 C CA . THR A 1 97 ? -4.324 6.633 0.607 1.00 94.06 97 THR A CA 1
ATOM 778 C C . THR A 1 97 ? -3.198 7.148 1.490 1.00 94.06 97 THR A C 1
ATOM 780 O O . THR A 1 97 ? -2.460 6.378 2.097 1.00 94.06 97 THR A O 1
ATOM 783 N N . TYR A 1 98 ? -3.067 8.462 1.594 1.00 90.88 98 TYR A N 1
ATOM 784 C CA . TYR A 1 98 ? -2.148 9.112 2.520 1.00 90.88 98 TYR A CA 1
ATOM 785 C C . TYR A 1 98 ? -2.887 9.413 3.811 1.00 90.88 98 TYR A C 1
ATOM 787 O O . TYR A 1 98 ? -3.888 10.126 3.787 1.00 90.88 98 TYR A O 1
ATOM 795 N N . ARG A 1 99 ? -2.387 8.902 4.931 1.00 90.94 99 ARG A N 1
ATOM 796 C CA . ARG A 1 99 ? -2.970 9.108 6.258 1.00 90.94 99 ARG A CA 1
ATOM 797 C C . ARG A 1 99 ? -1.981 9.860 7.144 1.00 90.94 99 ARG A C 1
ATOM 799 O O . ARG A 1 99 ? -0.825 9.451 7.260 1.00 90.94 99 ARG A O 1
ATOM 806 N N . TYR A 1 100 ? -2.432 10.960 7.745 1.00 85.50 100 TYR A N 1
ATOM 807 C CA . TYR A 1 100 ? -1.627 11.774 8.658 1.00 85.50 100 TYR A CA 1
ATOM 808 C C . TYR A 1 100 ? -1.864 11.382 10.117 1.00 85.50 100 TYR A C 1
ATOM 810 O O . TYR A 1 100 ? -2.989 11.490 10.614 1.00 85.50 100 TYR A O 1
ATOM 818 N N . TYR A 1 101 ? -0.791 11.006 10.811 1.00 84.44 101 TYR A N 1
ATOM 819 C CA . TYR A 1 101 ? -0.789 10.643 12.225 1.00 84.44 101 TYR A CA 1
ATOM 820 C C . TYR A 1 101 ? 0.175 11.552 13.008 1.00 84.44 101 TYR A C 1
ATOM 822 O O . TYR A 1 101 ? 1.385 11.331 12.996 1.00 84.44 101 TYR A O 1
ATOM 830 N N . PRO A 1 102 ? -0.322 12.573 13.727 1.00 70.56 102 PRO A N 1
ATOM 831 C CA . PRO A 1 102 ? 0.541 13.538 14.414 1.00 70.56 102 PRO A CA 1
ATOM 832 C C . PRO A 1 102 ? 1.210 13.012 15.685 1.00 70.56 102 PRO A C 1
ATOM 834 O O . PRO A 1 102 ? 2.137 13.650 16.171 1.00 70.56 102 PRO A O 1
ATOM 837 N N . ARG A 1 103 ? 0.733 11.894 16.246 1.00 68.69 103 ARG A N 1
ATOM 838 C CA . ARG A 1 103 ? 1.226 11.329 17.516 1.00 68.69 103 ARG A CA 1
ATOM 839 C C . ARG A 1 103 ? 1.839 9.934 17.385 1.00 68.69 103 ARG A C 1
ATOM 841 O O . ARG A 1 103 ? 2.138 9.333 18.406 1.00 68.69 103 ARG A O 1
ATOM 848 N N . TYR A 1 104 ? 1.975 9.402 16.168 1.00 63.53 104 TYR A N 1
ATOM 849 C CA . TYR A 1 104 ? 2.388 8.004 15.993 1.00 63.53 104 TYR A CA 1
ATOM 850 C C . TYR A 1 104 ? 3.820 7.762 16.467 1.00 63.53 104 TYR A C 1
ATOM 852 O O . TYR A 1 104 ? 4.106 6.720 17.038 1.00 63.53 104 TYR A O 1
ATOM 860 N N . ASP A 1 105 ? 4.710 8.723 16.226 1.00 60.06 105 ASP A N 1
ATOM 861 C CA . ASP A 1 105 ? 6.124 8.557 16.515 1.00 60.06 105 ASP A CA 1
ATOM 862 C C . ASP A 1 105 ? 6.799 9.941 16.562 1.00 60.06 105 ASP A C 1
ATOM 864 O O . ASP A 1 105 ? 6.642 10.712 15.606 1.00 60.06 105 ASP A O 1
ATOM 868 N N . PRO A 1 106 ? 7.507 10.316 17.643 1.00 61.34 106 PRO A N 1
ATOM 869 C CA . PRO A 1 106 ? 8.268 11.563 17.679 1.00 61.34 106 PRO A CA 1
ATOM 870 C C . PRO A 1 106 ? 9.387 11.612 16.624 1.00 61.34 106 PRO A C 1
ATOM 872 O O . PRO A 1 106 ? 9.807 12.711 16.259 1.00 61.34 106 PRO A O 1
ATOM 875 N N . TRP A 1 107 ? 9.816 10.461 16.088 1.00 62.94 107 TRP A N 1
ATOM 876 C CA . TRP A 1 107 ? 10.878 10.369 15.078 1.00 62.94 107 TRP A CA 1
ATOM 877 C C . TRP A 1 107 ? 10.426 9.791 13.727 1.00 62.94 107 TRP A C 1
ATOM 879 O O . TRP A 1 107 ? 11.180 9.840 12.754 1.00 62.94 107 TRP A O 1
ATOM 889 N N . GLY A 1 108 ? 9.204 9.264 13.634 1.00 63.09 108 GLY A N 1
ATOM 890 C CA . GLY A 1 108 ? 8.682 8.632 12.422 1.00 63.09 108 GLY A CA 1
ATOM 891 C C . GLY A 1 108 ? 8.006 9.601 11.437 1.00 63.09 108 GLY A C 1
ATOM 892 O O . GLY A 1 108 ? 7.599 10.713 11.793 1.00 63.09 108 GLY A O 1
ATOM 893 N N . PRO A 1 109 ? 7.844 9.194 10.164 1.00 66.56 109 PRO A N 1
ATOM 894 C CA . PRO A 1 109 ? 7.124 9.988 9.181 1.00 66.56 109 PRO A CA 1
ATOM 895 C C . PRO A 1 109 ? 5.649 10.117 9.576 1.00 66.56 109 PRO A C 1
ATOM 897 O O . PRO A 1 109 ? 4.918 9.135 9.684 1.00 66.56 109 PRO A O 1
ATOM 900 N N . ARG A 1 110 ? 5.188 11.362 9.738 1.00 77.88 110 ARG A N 1
ATOM 901 C CA . ARG A 1 110 ? 3.795 11.664 10.112 1.00 77.88 110 ARG A CA 1
ATOM 902 C C . ARG A 1 110 ? 2.780 11.294 9.029 1.00 77.88 110 ARG A C 1
ATOM 904 O O . ARG A 1 110 ? 1.591 11.210 9.315 1.00 77.88 110 ARG A O 1
ATOM 911 N N . TRP A 1 111 ? 3.236 11.105 7.793 1.00 84.00 111 TRP A N 1
ATOM 912 C CA . TRP A 1 111 ? 2.422 10.642 6.676 1.00 84.00 111 TRP A CA 1
ATOM 913 C C . TRP A 1 111 ? 2.775 9.200 6.340 1.00 84.00 111 TRP A C 1
ATOM 915 O O . TRP A 1 111 ? 3.912 8.908 5.969 1.00 84.00 111 TRP A O 1
ATOM 925 N N . LYS A 1 112 ? 1.775 8.326 6.411 1.00 88.62 112 LYS A N 1
ATOM 926 C CA . LYS A 1 112 ? 1.858 6.938 5.955 1.00 88.62 112 LYS A CA 1
ATOM 927 C C . LYS A 1 112 ? 1.070 6.776 4.662 1.00 88.62 112 LYS A C 1
ATOM 929 O O . LYS A 1 112 ? 0.029 7.415 4.493 1.00 88.62 112 LYS A O 1
ATOM 934 N N . CYS A 1 113 ? 1.579 5.955 3.751 1.00 91.94 113 CYS A N 1
ATOM 935 C CA . CYS A 1 113 ? 0.930 5.681 2.473 1.00 91.94 113 CYS A CA 1
ATOM 936 C C . CYS A 1 113 ? 0.368 4.265 2.509 1.00 91.94 113 CYS A C 1
ATOM 938 O O . CYS A 1 113 ? 1.064 3.343 2.916 1.00 91.94 113 CYS A O 1
ATOM 940 N N . PHE A 1 114 ? -0.864 4.096 2.056 1.00 93.94 114 PHE A N 1
ATOM 941 C CA . PHE A 1 114 ? -1.532 2.805 2.006 1.00 93.94 114 PHE A CA 1
ATOM 942 C C . PHE A 1 114 ? -2.108 2.559 0.622 1.00 93.94 114 PHE A C 1
ATOM 944 O O . PHE A 1 114 ? -2.490 3.498 -0.074 1.00 93.94 114 PHE A O 1
ATOM 951 N N . THR A 1 115 ? -2.204 1.302 0.230 1.00 95.25 115 THR A N 1
ATOM 952 C CA . THR A 1 115 ? -3.006 0.867 -0.915 1.00 95.25 115 THR A CA 1
ATOM 953 C C . THR A 1 115 ? -3.694 -0.450 -0.568 1.00 95.25 115 THR A C 1
ATOM 955 O O . THR A 1 115 ? -3.516 -0.959 0.536 1.00 95.25 115 THR A O 1
ATOM 958 N N . HIS A 1 116 ? -4.505 -0.988 -1.474 1.00 94.88 116 HIS A N 1
ATOM 959 C CA . HIS A 1 116 ? -5.249 -2.218 -1.229 1.00 94.88 116 HIS A CA 1
ATOM 960 C C . HIS A 1 116 ? -5.036 -3.227 -2.346 1.00 94.88 116 HIS A C 1
ATOM 962 O O . HIS A 1 116 ? -4.969 -2.869 -3.524 1.00 94.88 116 HIS A O 1
ATOM 968 N N . CYS A 1 117 ? -5.007 -4.504 -1.971 1.00 94.69 117 CYS A N 1
ATOM 969 C CA . CYS A 1 117 ? -5.077 -5.587 -2.932 1.00 94.69 117 CYS A CA 1
ATOM 970 C C . CYS A 1 117 ? -6.379 -5.502 -3.733 1.00 94.69 117 CYS A C 1
ATOM 972 O O . CYS A 1 117 ? -7.464 -5.486 -3.154 1.00 94.69 117 CYS A O 1
ATOM 974 N N . LEU A 1 118 ? -6.280 -5.544 -5.061 1.00 93.44 118 LEU A N 1
ATOM 975 C CA . LEU A 1 118 ? -7.447 -5.526 -5.949 1.00 93.44 118 LEU A CA 1
ATOM 976 C C . LEU A 1 118 ? -8.306 -6.797 -5.848 1.00 93.44 118 LEU A C 1
ATOM 978 O O . LEU A 1 118 ? -9.470 -6.770 -6.230 1.00 93.44 118 LEU A O 1
ATOM 982 N N . ASN A 1 119 ? -7.734 -7.896 -5.347 1.00 95.69 119 ASN A N 1
ATOM 983 C CA . ASN A 1 119 ? -8.405 -9.192 -5.262 1.00 95.69 119 ASN A CA 1
ATOM 984 C C . ASN A 1 119 ? -9.052 -9.438 -3.888 1.00 95.69 119 ASN A C 1
ATOM 986 O O . ASN A 1 119 ? -10.225 -9.780 -3.806 1.00 95.69 119 ASN A O 1
ATOM 990 N N . CYS A 1 120 ? -8.299 -9.265 -2.795 1.00 94.12 120 CYS A N 1
ATOM 991 C CA . CYS A 1 120 ? -8.774 -9.586 -1.440 1.00 94.12 120 CYS A CA 1
ATOM 992 C C . CYS A 1 120 ? -8.969 -8.369 -0.522 1.00 94.12 120 CYS A C 1
ATOM 994 O O . CYS A 1 120 ? -9.241 -8.551 0.664 1.00 94.12 120 CYS A O 1
ATOM 996 N N . CYS A 1 121 ? -8.811 -7.149 -1.047 1.00 94.25 121 CYS A N 1
ATOM 997 C CA . CYS A 1 121 ? -8.948 -5.882 -0.315 1.00 94.25 121 CYS A CA 1
ATOM 998 C C . CYS A 1 121 ? -7.998 -5.711 0.886 1.00 94.25 121 CYS A C 1
ATOM 1000 O O . CYS A 1 121 ? -8.197 -4.815 1.706 1.00 94.25 121 CYS A O 1
ATOM 1002 N N . ASP A 1 122 ? -6.963 -6.547 0.992 1.00 93.44 122 ASP A N 1
ATOM 1003 C CA . ASP A 1 122 ? -5.962 -6.465 2.055 1.00 93.44 122 ASP A CA 1
ATOM 1004 C C . ASP A 1 122 ? -5.196 -5.141 1.967 1.00 93.44 122 ASP A C 1
ATOM 1006 O O . ASP A 1 122 ? -4.823 -4.716 0.872 1.00 93.44 122 ASP A O 1
ATOM 1010 N N . GLU A 1 123 ? -5.005 -4.468 3.099 1.00 94.19 123 GLU A N 1
ATOM 1011 C CA . GLU A 1 123 ? -4.333 -3.169 3.155 1.00 94.19 123 GLU A CA 1
ATOM 1012 C C . GLU A 1 123 ? -2.812 -3.339 3.194 1.00 94.19 123 GLU A C 1
ATOM 1014 O O . GLU A 1 123 ? -2.275 -4.094 4.003 1.00 94.19 123 GLU A O 1
ATOM 1019 N N . TRP A 1 124 ? -2.113 -2.613 2.324 1.00 94.81 124 TRP A N 1
ATOM 1020 C CA . TRP A 1 124 ? -0.658 -2.619 2.218 1.00 94.81 124 TRP A CA 1
ATOM 1021 C C . TRP A 1 124 ? -0.102 -1.264 2.622 1.00 94.81 124 TRP A C 1
ATOM 1023 O O . TRP A 1 124 ? -0.566 -0.234 2.130 1.00 94.81 124 TRP A O 1
ATOM 1033 N N . GLU A 1 125 ? 0.918 -1.260 3.478 1.00 93.69 125 GLU A N 1
ATOM 1034 C CA . GLU A 1 125 ? 1.648 -0.046 3.837 1.00 93.69 125 GLU A CA 1
ATOM 1035 C C . GLU A 1 125 ? 2.827 0.136 2.879 1.00 93.69 125 GLU A C 1
ATOM 1037 O O . GLU A 1 125 ? 3.656 -0.758 2.688 1.00 93.69 125 GLU A O 1
ATOM 1042 N N . LEU A 1 126 ? 2.901 1.322 2.284 1.00 92.00 126 LEU A N 1
ATOM 1043 C CA . LEU A 1 126 ? 3.951 1.743 1.371 1.00 92.00 126 LEU A CA 1
ATOM 1044 C C . LEU A 1 126 ? 4.749 2.889 1.995 1.00 92.00 126 LEU A C 1
ATOM 1046 O O . LEU A 1 126 ? 4.203 3.804 2.618 1.00 92.00 126 LEU A O 1
ATOM 1050 N N . ARG A 1 127 ? 6.057 2.898 1.750 1.00 88.38 127 ARG A N 1
ATOM 1051 C CA . ARG A 1 127 ? 6.946 4.009 2.082 1.00 88.38 127 ARG A CA 1
ATOM 1052 C C . ARG A 1 127 ? 7.298 4.767 0.813 1.00 88.38 127 ARG A C 1
ATOM 1054 O O . ARG A 1 127 ? 7.874 4.208 -0.113 1.00 88.38 127 ARG A O 1
ATOM 1061 N N . ARG A 1 128 ? 6.986 6.061 0.765 1.00 86.06 128 ARG A N 1
ATOM 1062 C CA . AR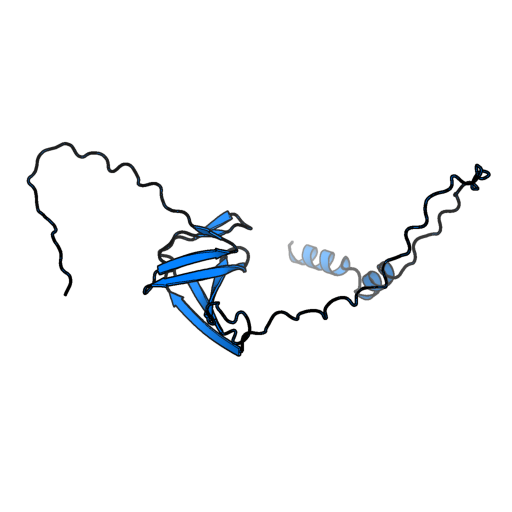G A 1 128 ? 7.421 6.924 -0.339 1.00 86.06 128 ARG A CA 1
ATOM 1063 C C . ARG A 1 128 ? 8.920 7.203 -0.204 1.00 86.06 128 ARG A C 1
ATOM 1065 O O . ARG A 1 128 ? 9.347 7.661 0.854 1.00 86.06 128 ARG A O 1
ATOM 1072 N N . LEU A 1 129 ? 9.692 6.940 -1.258 1.00 82.62 129 LEU A N 1
ATOM 1073 C CA . LEU A 1 129 ? 11.138 7.185 -1.279 1.00 82.62 129 LEU A CA 1
ATOM 1074 C C . LEU A 1 129 ? 11.441 8.573 -1.854 1.00 82.62 129 LEU A C 1
ATOM 1076 O O . LEU A 1 129 ? 11.915 9.459 -1.150 1.00 82.62 129 LEU A O 1
ATOM 1080 N N . ASN A 1 130 ? 11.109 8.786 -3.126 1.00 78.12 130 ASN A N 1
ATOM 1081 C CA . ASN A 1 130 ? 11.305 10.039 -3.851 1.00 78.12 130 ASN A CA 1
ATOM 1082 C C . ASN A 1 130 ? 10.332 10.115 -5.038 1.00 78.12 130 ASN A C 1
ATOM 1084 O O . ASN A 1 130 ? 10.003 9.100 -5.642 1.00 78.12 130 ASN A O 1
ATOM 1088 N N . GLY A 1 131 ? 9.830 11.311 -5.367 1.00 76.69 131 GLY A N 1
ATOM 1089 C CA . GLY A 1 131 ? 8.932 11.500 -6.516 1.00 76.69 131 GLY A CA 1
ATOM 1090 C C . GLY A 1 131 ? 7.734 10.535 -6.519 1.00 76.69 131 GLY A C 1
ATOM 1091 O O . GLY A 1 131 ? 6.857 10.632 -5.646 1.00 76.69 131 GLY A O 1
ATOM 1092 N N . ASN A 1 132 ? 7.721 9.625 -7.498 1.00 72.12 132 ASN A N 1
ATOM 1093 C CA . ASN A 1 132 ? 6.706 8.585 -7.700 1.00 72.12 132 ASN A CA 1
ATOM 1094 C C . ASN A 1 132 ? 7.155 7.176 -7.279 1.00 72.12 132 ASN A C 1
ATOM 1096 O O . ASN A 1 132 ? 6.383 6.241 -7.450 1.00 72.12 132 ASN A O 1
ATOM 1100 N N . ASN A 1 133 ? 8.342 7.026 -6.691 1.00 81.50 133 ASN A N 1
ATOM 1101 C CA . ASN A 1 133 ? 8.852 5.735 -6.248 1.00 81.50 133 ASN A CA 1
ATOM 1102 C C . ASN A 1 133 ? 8.377 5.407 -4.833 1.00 81.50 133 ASN A C 1
ATOM 1104 O O . ASN A 1 133 ? 8.402 6.248 -3.919 1.00 81.50 133 ASN A O 1
ATOM 1108 N N . PHE A 1 134 ? 8.003 4.148 -4.649 1.00 86.56 134 PHE A N 1
ATOM 1109 C CA . PHE A 1 134 ? 7.597 3.591 -3.371 1.00 86.56 134 PHE A CA 1
ATOM 1110 C C . PHE A 1 134 ? 8.397 2.330 -3.067 1.00 86.56 134 PHE A C 1
ATOM 1112 O O . PHE A 1 134 ? 8.838 1.631 -3.971 1.00 86.56 134 PHE A O 1
ATOM 1119 N N . ALA A 1 135 ? 8.548 2.044 -1.782 1.00 88.12 135 ALA A N 1
ATOM 1120 C CA . ALA A 1 135 ? 8.969 0.754 -1.268 1.00 88.12 135 ALA A CA 1
ATOM 1121 C C . ALA A 1 135 ? 7.814 0.131 -0.487 1.00 88.12 135 ALA A C 1
ATOM 1123 O O . ALA A 1 135 ? 6.988 0.845 0.095 1.00 88.12 135 ALA A O 1
ATOM 1124 N N . VAL A 1 136 ? 7.769 -1.194 -0.443 1.00 90.94 136 VAL A N 1
ATOM 1125 C CA . VAL A 1 136 ? 6.795 -1.903 0.385 1.00 90.94 136 VAL A CA 1
ATOM 1126 C C . VAL A 1 136 ? 7.276 -1.924 1.830 1.00 90.94 136 VAL A C 1
ATOM 1128 O O . VAL A 1 136 ? 8.435 -2.229 2.097 1.00 90.94 136 VAL A O 1
ATOM 1131 N N . TYR A 1 137 ? 6.388 -1.576 2.758 1.00 88.44 137 TYR A N 1
ATOM 1132 C CA . TYR A 1 137 ? 6.650 -1.661 4.192 1.00 88.44 137 TYR A CA 1
ATOM 1133 C C . TYR A 1 137 ? 5.944 -2.868 4.818 1.00 88.44 137 TYR A C 1
ATOM 1135 O O . TYR A 1 137 ? 6.560 -3.597 5.589 1.00 88.44 137 TYR A O 1
ATOM 1143 N N . ALA A 1 138 ? 4.672 -3.108 4.468 1.00 91.19 138 ALA A N 1
ATOM 1144 C CA . ALA A 1 138 ? 3.898 -4.246 4.973 1.00 91.19 138 ALA A CA 1
ATOM 1145 C C . ALA A 1 138 ? 2.766 -4.671 4.017 1.00 91.19 138 ALA A C 1
ATOM 1147 O O . ALA A 1 138 ? 2.264 -3.864 3.237 1.00 91.19 138 ALA A O 1
ATOM 1148 N N . GLY A 1 139 ? 2.332 -5.935 4.112 1.00 91.00 139 GLY A N 1
ATOM 1149 C CA . GLY A 1 139 ? 1.146 -6.482 3.423 1.00 91.00 139 GLY A CA 1
ATOM 1150 C C . GLY A 1 139 ? 1.367 -6.981 1.986 1.00 91.00 139 GLY A C 1
ATOM 1151 O O . GLY A 1 139 ? 0.599 -7.809 1.491 1.00 91.00 139 GLY A O 1
ATOM 1152 N N . ALA A 1 140 ? 2.451 -6.558 1.343 1.00 93.62 140 ALA A N 1
ATOM 1153 C CA . ALA A 1 140 ? 2.875 -7.051 0.038 1.00 93.62 140 ALA A CA 1
ATOM 1154 C C . ALA A 1 140 ? 4.371 -7.391 0.035 1.00 93.62 140 ALA A C 1
ATOM 1156 O O . ALA A 1 140 ? 5.104 -7.045 0.963 1.00 93.62 140 ALA A O 1
ATOM 1157 N N . THR A 1 141 ? 4.814 -8.059 -1.022 1.00 93.19 141 THR A N 1
ATOM 1158 C CA . THR A 1 141 ? 6.225 -8.260 -1.345 1.00 93.19 141 THR A CA 1
ATOM 1159 C C . THR A 1 141 ? 6.523 -7.535 -2.647 1.00 93.19 141 THR A C 1
ATOM 1161 O O . THR A 1 141 ? 5.727 -7.587 -3.587 1.00 93.19 1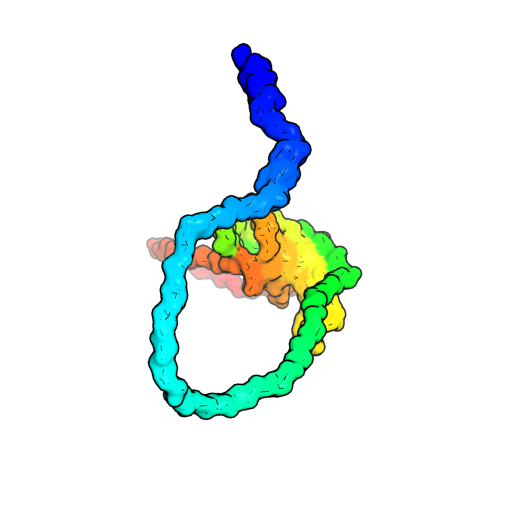41 THR A O 1
ATOM 1164 N N . GLN A 1 142 ? 7.651 -6.831 -2.688 1.00 89.38 142 GLN A N 1
ATOM 1165 C CA . GLN A 1 142 ? 8.138 -6.210 -3.911 1.00 89.38 142 GLN A CA 1
ATOM 1166 C C . GLN A 1 142 ? 8.778 -7.287 -4.783 1.00 89.38 142 GLN A C 1
ATOM 1168 O O . GLN A 1 142 ? 9.735 -7.932 -4.357 1.00 89.38 142 GLN A O 1
ATOM 1173 N N . HIS A 1 143 ? 8.249 -7.477 -5.987 1.00 83.56 143 HIS A N 1
ATOM 1174 C CA . HIS A 1 143 ? 8.895 -8.309 -6.987 1.00 83.56 143 HIS A CA 1
ATOM 1175 C C . HIS A 1 143 ? 9.789 -7.408 -7.836 1.00 83.56 143 HIS A C 1
ATOM 1177 O O . HIS A 1 143 ? 9.340 -6.403 -8.383 1.00 83.56 143 HIS A O 1
ATOM 1183 N N . PHE A 1 144 ? 11.069 -7.742 -7.904 1.00 73.88 144 PHE A N 1
ATOM 1184 C CA . PHE A 1 144 ? 11.933 -7.221 -8.948 1.00 73.88 144 PHE A CA 1
ATOM 1185 C C . PHE A 1 144 ? 11.934 -8.304 -10.015 1.00 73.88 144 PHE A C 1
ATOM 1187 O O . PHE A 1 144 ? 12.262 -9.443 -9.665 1.00 73.88 144 PHE A O 1
ATOM 1194 N N . PRO A 1 145 ? 11.528 -8.024 -11.266 1.00 62.28 145 PRO A N 1
ATOM 1195 C CA . PRO A 1 145 ? 11.844 -8.962 -12.327 1.00 62.28 145 PRO A CA 1
ATOM 1196 C C . PRO A 1 145 ? 13.350 -9.209 -12.235 1.00 62.28 145 PRO A C 1
ATOM 1198 O O . PRO A 1 145 ? 14.127 -8.252 -12.179 1.00 62.28 145 PRO A O 1
ATOM 1201 N N . ALA A 1 146 ? 13.743 -10.478 -12.097 1.00 55.09 146 ALA A N 1
ATOM 1202 C CA . ALA A 1 146 ? 15.131 -10.852 -12.311 1.00 55.09 146 ALA A CA 1
ATOM 1203 C C . ALA A 1 146 ? 15.518 -10.219 -13.645 1.00 55.09 146 ALA A C 1
ATOM 1205 O O . ALA A 1 146 ? 14.723 -10.316 -14.581 1.00 55.09 146 ALA A O 1
ATOM 1206 N N . GLU A 1 147 ? 16.637 -9.490 -13.687 1.00 51.62 147 GLU A N 1
ATOM 1207 C CA . GLU A 1 147 ? 17.179 -8.988 -14.945 1.00 51.62 147 GLU A CA 1
ATOM 1208 C C . GLU A 1 147 ? 17.155 -10.168 -15.914 1.00 51.62 147 GLU A C 1
ATOM 1210 O O . GLU A 1 147 ? 17.880 -11.143 -15.720 1.00 51.62 147 GLU A O 1
ATOM 1215 N N . GLU A 1 148 ? 16.219 -10.150 -16.866 1.00 49.28 148 GLU A N 1
ATOM 1216 C CA . GLU A 1 148 ? 16.251 -11.096 -17.964 1.00 49.28 148 GLU A CA 1
ATOM 1217 C C . GLU A 1 148 ? 17.616 -10.867 -18.587 1.00 49.28 148 GLU A C 1
ATOM 1219 O O . GLU A 1 148 ? 17.918 -9.731 -18.966 1.00 49.28 148 GLU A O 1
ATOM 1224 N N . ASP A 1 149 ? 18.449 -11.914 -18.584 1.00 45.81 149 ASP A N 1
ATOM 1225 C CA . ASP A 1 149 ? 19.683 -11.984 -19.349 1.00 45.81 149 ASP A CA 1
ATOM 1226 C C . ASP A 1 149 ? 19.400 -11.316 -20.688 1.00 45.81 149 ASP A C 1
ATOM 1228 O O . ASP A 1 149 ? 18.688 -11.865 -21.534 1.00 45.81 149 ASP A O 1
ATOM 1232 N N . VAL A 1 150 ? 19.888 -10.084 -20.842 1.00 50.66 150 VAL A N 1
ATOM 1233 C CA . VAL A 1 150 ? 19.869 -9.395 -22.120 1.00 50.66 150 VAL A CA 1
ATOM 1234 C C . VAL A 1 150 ? 20.571 -10.380 -23.038 1.00 50.66 150 VAL A C 1
ATOM 1236 O O . VAL A 1 150 ? 21.738 -10.678 -22.765 1.00 50.66 150 VAL A O 1
ATOM 1239 N N . PRO A 1 151 ? 19.903 -10.963 -24.054 1.00 44.06 151 PRO A N 1
ATOM 1240 C CA . PRO A 1 151 ? 20.609 -11.828 -24.969 1.00 44.06 151 PRO A CA 1
ATOM 1241 C C . PRO A 1 151 ? 21.735 -10.971 -25.512 1.00 44.06 151 PRO A C 1
ATOM 1243 O O . PRO A 1 151 ? 21.486 -9.914 -26.092 1.00 44.06 151 PRO A O 1
ATOM 1246 N N . SER A 1 152 ? 22.962 -11.385 -25.211 1.00 45.50 152 SER A N 1
ATOM 1247 C CA . SER A 1 152 ? 24.181 -10.809 -25.736 1.00 45.50 152 SER A CA 1
ATOM 1248 C C . SER A 1 152 ? 24.034 -10.842 -27.247 1.00 45.50 152 SER A C 1
ATOM 1250 O O . SER A 1 152 ? 24.331 -11.851 -27.881 1.00 45.50 152 SER A O 1
ATOM 1252 N N . THR A 1 153 ? 23.501 -9.775 -27.836 1.00 48.38 153 THR A N 1
ATOM 1253 C CA . THR A 1 153 ? 23.521 -9.573 -29.274 1.00 48.38 153 THR A CA 1
ATOM 1254 C C . THR A 1 153 ? 24.968 -9.250 -29.600 1.00 48.38 153 THR A C 1
ATOM 1256 O O . THR A 1 153 ? 25.361 -8.092 -29.715 1.00 48.38 153 THR A O 1
ATOM 1259 N N . SER A 1 154 ? 25.787 -10.300 -29.635 1.00 51.72 154 SER A N 1
ATOM 1260 C CA . SER A 1 154 ? 27.022 -10.329 -30.385 1.00 51.72 154 SER A CA 1
ATOM 1261 C C . SER A 1 154 ? 26.621 -10.329 -31.852 1.00 51.72 154 SER A C 1
ATOM 1263 O O . SER A 1 154 ? 26.374 -11.385 -32.418 1.00 51.72 154 SER A O 1
ATOM 1265 N N . ASP A 1 155 ? 26.479 -9.145 -32.425 1.00 47.06 155 ASP A N 1
ATOM 1266 C CA . ASP A 1 155 ? 26.858 -8.913 -33.812 1.00 47.06 155 ASP A CA 1
ATOM 1267 C C . ASP A 1 155 ? 27.058 -7.404 -34.014 1.00 47.06 155 ASP A C 1
ATOM 1269 O O . ASP A 1 155 ? 26.250 -6.572 -33.599 1.00 47.06 155 ASP A O 1
ATOM 1273 N N . ASP A 1 156 ? 28.223 -7.091 -34.563 1.00 49.75 156 ASP A N 1
ATOM 1274 C CA . ASP A 1 156 ? 28.882 -5.804 -34.747 1.00 49.75 156 ASP A CA 1
ATOM 1275 C C . ASP A 1 156 ? 28.008 -4.582 -35.115 1.00 49.75 156 ASP A C 1
ATOM 1277 O O . ASP A 1 156 ? 27.290 -4.565 -36.115 1.00 49.75 156 ASP A O 1
ATOM 1281 N N . GLY A 1 157 ? 28.192 -3.470 -34.386 1.00 36.44 157 GLY A N 1
ATOM 1282 C CA . GLY A 1 157 ? 27.732 -2.133 -34.797 1.00 36.44 157 GLY A CA 1
ATOM 1283 C C . GLY A 1 157 ? 28.066 -1.033 -33.773 1.00 36.44 157 GLY A C 1
ATOM 1284 O O . GLY A 1 157 ? 27.924 -1.266 -32.576 1.00 36.44 157 GLY A O 1
ATOM 1285 N N . PRO A 1 158 ? 28.559 0.157 -34.180 1.00 43.03 158 PRO A N 1
ATOM 1286 C CA . PRO A 1 158 ? 29.413 0.985 -33.331 1.00 43.03 158 PRO A CA 1
ATOM 1287 C C . PRO A 1 158 ? 28.671 1.778 -32.246 1.00 43.03 158 PRO A C 1
ATOM 1289 O O . PRO A 1 158 ? 27.647 2.416 -32.482 1.00 43.03 158 PRO A O 1
ATOM 1292 N N . LEU A 1 159 ? 29.306 1.780 -31.071 1.00 43.34 159 LEU A N 1
ATOM 1293 C CA . LEU A 1 159 ? 29.226 2.718 -29.948 1.00 43.34 159 LEU A CA 1
ATOM 1294 C C . LEU A 1 159 ? 28.523 4.055 -30.255 1.00 43.34 159 LEU A C 1
ATOM 1296 O O . LEU A 1 159 ? 29.143 4.998 -30.748 1.00 43.34 159 LEU A O 1
ATOM 1300 N N . VAL A 1 160 ? 27.270 4.189 -29.816 1.00 43.25 160 VAL A N 1
ATOM 1301 C CA . VAL A 1 160 ? 26.675 5.500 -29.522 1.00 43.25 160 VAL A CA 1
ATOM 1302 C C . VAL A 1 160 ? 26.523 5.617 -28.010 1.00 43.25 160 VAL A C 1
ATOM 1304 O O . VAL A 1 160 ? 25.613 5.058 -27.400 1.00 43.25 160 VAL A O 1
ATOM 1307 N N . LEU A 1 161 ? 27.473 6.341 -27.412 1.00 42.47 161 LEU A N 1
ATOM 1308 C CA . LEU A 1 161 ? 27.421 6.830 -26.039 1.00 42.47 161 LEU A CA 1
ATOM 1309 C C . LEU A 1 161 ? 26.105 7.586 -25.800 1.00 42.47 161 LEU A C 1
ATOM 1311 O O . LEU A 1 161 ? 25.944 8.702 -26.289 1.00 42.47 161 LEU A O 1
ATOM 1315 N N . TRP A 1 162 ? 25.235 7.064 -24.939 1.00 38.31 162 TRP A N 1
ATOM 1316 C CA . TRP A 1 162 ? 24.265 7.901 -24.234 1.00 38.31 162 TRP A CA 1
ATOM 1317 C C . TRP A 1 162 ? 24.872 8.353 -22.907 1.00 38.31 162 TRP A C 1
ATOM 1319 O O . TRP A 1 162 ? 24.644 7.780 -21.843 1.00 38.31 162 TRP A O 1
ATOM 1329 N N . ARG A 1 163 ? 25.699 9.399 -23.002 1.00 43.84 163 ARG A N 1
ATOM 1330 C CA . ARG A 1 163 ? 26.039 10.272 -21.877 1.00 43.84 163 ARG A CA 1
ATOM 1331 C C . ARG A 1 163 ? 24.887 11.258 -21.679 1.00 43.84 163 ARG A C 1
ATOM 1333 O O . ARG A 1 163 ? 24.518 11.960 -22.609 1.00 43.84 163 ARG A O 1
ATOM 1340 N N . GLU A 1 164 ? 24.371 11.275 -20.455 1.00 46.47 164 GLU A N 1
ATOM 1341 C CA . GLU A 1 164 ? 23.854 12.436 -19.722 1.00 46.47 164 GLU A CA 1
ATOM 1342 C C . GLU A 1 164 ? 23.031 13.489 -20.482 1.00 46.47 164 GLU A C 1
ATOM 1344 O O . GLU A 1 164 ? 23.558 14.307 -21.229 1.00 46.47 164 GLU A O 1
ATOM 1349 N N . LEU A 1 165 ? 21.765 13.633 -20.086 1.00 39.94 165 LEU A N 1
ATOM 1350 C CA . LEU A 1 165 ? 21.108 14.940 -20.082 1.00 39.94 165 LEU A CA 1
ATOM 1351 C C . LEU A 1 165 ? 20.288 15.100 -18.800 1.00 39.94 165 LEU A C 1
ATOM 1353 O O . LEU A 1 165 ? 19.092 14.832 -18.742 1.00 39.94 165 LEU A O 1
ATOM 1357 N N . ARG A 1 166 ? 20.981 15.562 -17.751 1.00 43.81 166 ARG A N 1
ATOM 1358 C CA . ARG A 1 166 ? 20.379 16.467 -16.769 1.00 43.81 166 ARG A CA 1
ATOM 1359 C C . ARG A 1 166 ? 20.247 17.835 -17.443 1.00 43.81 166 ARG A C 1
ATOM 1361 O O . ARG A 1 166 ? 21.260 18.423 -17.820 1.00 43.81 166 ARG A O 1
ATOM 1368 N N . ARG A 1 167 ? 19.024 18.338 -17.553 1.00 46.25 167 ARG A N 1
ATOM 1369 C CA . ARG A 1 167 ? 18.702 19.767 -17.523 1.00 46.25 167 ARG A CA 1
ATOM 1370 C C . ARG A 1 167 ? 17.451 19.940 -16.683 1.00 46.25 167 ARG A C 1
ATOM 1372 O O . ARG A 1 167 ? 16.553 19.082 -16.819 1.00 46.25 167 ARG A O 1
#

Organism: NCBI:txid1961234

pLDDT: mean 71.01, std 17.95, range [36.44, 95.94]

Sequence (167 aa):
MLEREMERRNRERPSARSLFEALHSPPPRNPAQPRPRPRNPPTTVPVTLPNPAQPSPPPQNPPTPICVRYLRRPVGIDLICNRCQHHVPGSRELWITYRYYPRYDPWGPRWKCFTHCLNCCDEWELRRLNGNNFAVYAGATQHFPAEEDVPSTSDDGPLVLWRELRR

Secondary structure (DSSP, 8-state):
-HHHHHHHHHHTS--HHHHHHHHSPPPP-----PPPPPPPPPP-----PPPP-PPPPP--PPPPPSEEEEEEEE-SSEEEETTT--EE-TTSEEEEEEEE-TTS-SSS-SEEEEEE-TTT--EEEEEEEETTEEEEEESEEEEPPP--------S------------

Radius of gyration: 31.1 Å; chains: 1; bounding box: 69×60×86 Å